Protein AF-A0A1B8ADY7-F1 (afdb_monomer_lite)

Secondary structure (DSSP, 8-state):
-----PPP--------EEEEEEEEEEE--------SS-PPPSS-EEEEEEEEESS-HHHHHHHHH-GGGHHHHSTTEEEEEEEEEPPPPTTT----EEEEEEEEEETTEEEEEEEEEEEETTTEEEEEEETTSTT-SSTTS-SSEEEEEEEEEEEPPPPGGG-

InterPro domains:
  IPR005031 Coenzyme Q-binding protein COQ10, START domain [PF03364] (53-124)
  IPR023393 START-like domain superfamily [G3DSA:3.30.530.20] (45-157)
  IPR044996 Coenzyme Q-binding protein COQ10-like [PTHR12901] (26-156)
  IPR044996 Coenzyme Q-binding protein COQ10-like [cd07813] (47-155)

Organism: Fusarium poae (NCBI:txid36050)

Foldseek 3Di:
DDDDDDDPPDPDPQAKKKKKKKKKFAWDPDPPVDDDDDQDDRDIDIDMDMDMDSDHLQVVLVVVQPQQCCCVPPPQFVGKFQPDWDQQDPPPRDITGQWMWTFGDDDHDTAIWIWGWDDDHSFKIKTKTAPVDVVNPDPRHTNTTNIMIMMMTMDRPDPPVPD

Radius of gyration: 21.0 Å; chains: 1; bounding box: 74×41×49 Å

pLDDT: mean 82.55, std 17.23, range [40.62, 98.25]

Structure (mmCIF, N/CA/C/O backbone):
data_AF-A0A1B8ADY7-F1
#
_entry.id   AF-A0A1B8ADY7-F1
#
loop_
_atom_site.group_PDB
_atom_site.id
_atom_site.type_symbol
_atom_site.label_atom_id
_atom_site.label_alt_id
_atom_site.label_comp_id
_atom_site.label_asym_id
_atom_site.label_entity_id
_atom_site.label_seq_id
_atom_site.pdbx_PDB_ins_code
_atom_site.Cartn_x
_atom_site.Cartn_y
_atom_site.Cartn_z
_atom_site.occupancy
_atom_site.B_iso_or_equiv
_atom_site.auth_seq_id
_atom_site.auth_comp_id
_atom_site.auth_asym_id
_atom_site.auth_atom_id
_atom_site.pdbx_PDB_model_num
ATOM 1 N N . MET A 1 1 ? -52.294 25.483 23.173 1.00 40.62 1 MET A N 1
ATOM 2 C CA . MET A 1 1 ? -51.015 25.849 22.526 1.00 40.62 1 MET A CA 1
ATOM 3 C C . MET A 1 1 ? -49.980 24.808 22.922 1.00 40.62 1 MET A C 1
ATOM 5 O O . MET A 1 1 ? -49.648 24.742 24.096 1.00 40.62 1 MET A O 1
ATOM 9 N N . ALA A 1 2 ? -49.546 23.948 21.999 1.00 42.53 2 ALA A N 1
ATOM 10 C CA . ALA A 1 2 ? -48.517 22.939 22.254 1.00 42.53 2 ALA A CA 1
ATOM 11 C C . ALA A 1 2 ? -47.228 23.369 21.540 1.00 42.53 2 ALA A C 1
ATOM 13 O O . ALA A 1 2 ? -47.204 23.441 20.313 1.00 42.53 2 ALA A O 1
ATOM 14 N N . LEU A 1 3 ? -46.185 23.706 22.304 1.00 45.19 3 LEU A N 1
ATOM 15 C CA . LEU A 1 3 ? -44.846 23.927 21.760 1.00 45.19 3 LEU A CA 1
ATOM 16 C C . LEU A 1 3 ? -44.253 22.568 21.369 1.00 45.19 3 LEU A C 1
ATOM 18 O O . LEU A 1 3 ? -43.907 21.764 22.232 1.00 45.19 3 LEU A O 1
ATOM 22 N N . GLY A 1 4 ? -44.139 22.316 20.065 1.00 50.12 4 GLY A N 1
ATOM 23 C CA . GLY A 1 4 ? -43.388 21.184 19.534 1.00 50.12 4 GLY A CA 1
ATOM 24 C C . GLY A 1 4 ? -41.892 21.390 19.765 1.00 50.12 4 GLY A C 1
ATOM 25 O O . GLY A 1 4 ? -41.290 22.301 19.199 1.00 50.12 4 GLY A O 1
ATOM 26 N N . LEU A 1 5 ? -41.292 20.549 20.605 1.00 53.81 5 LEU A N 1
ATOM 27 C CA . LEU A 1 5 ? -39.844 20.461 20.763 1.00 53.81 5 LEU A CA 1
ATOM 28 C C . LEU A 1 5 ? -39.251 19.875 19.476 1.00 53.81 5 LEU A C 1
ATOM 30 O O . LEU A 1 5 ? -39.427 18.694 19.182 1.00 53.81 5 LEU A O 1
ATOM 34 N N . LEU A 1 6 ? -38.559 20.706 18.698 1.00 55.72 6 LEU A N 1
ATOM 35 C CA . LEU A 1 6 ? -37.765 20.240 17.564 1.00 55.72 6 LEU A CA 1
ATOM 36 C C . LEU A 1 6 ? -36.630 19.333 18.077 1.00 55.72 6 LEU A C 1
ATOM 38 O O . LEU A 1 6 ? -35.969 19.690 19.060 1.00 55.72 6 LEU A O 1
ATOM 42 N N . PRO A 1 7 ? -36.359 18.187 17.429 1.00 50.97 7 PRO A N 1
ATOM 43 C CA . PRO A 1 7 ? -35.259 17.322 17.823 1.00 50.97 7 PRO A CA 1
ATOM 44 C C . PRO A 1 7 ? -33.940 18.079 17.652 1.00 50.97 7 PRO A C 1
ATOM 46 O O . PRO A 1 7 ? -33.622 18.590 16.574 1.00 50.97 7 PRO A O 1
ATOM 49 N N . ARG A 1 8 ? -33.167 18.171 18.739 1.00 56.88 8 ARG A N 1
ATOM 50 C CA . ARG A 1 8 ? -31.807 18.713 18.712 1.00 56.88 8 ARG A CA 1
ATOM 51 C C . ARG A 1 8 ? -30.998 17.914 17.693 1.00 56.88 8 ARG A C 1
ATOM 53 O O . ARG A 1 8 ? -30.789 16.720 17.876 1.00 56.88 8 ARG A O 1
ATOM 60 N N . ARG A 1 9 ? -30.532 18.584 16.635 1.00 52.31 9 ARG A N 1
ATOM 61 C CA . ARG A 1 9 ? -29.508 18.052 15.729 1.00 52.31 9 ARG A CA 1
ATOM 62 C C . ARG A 1 9 ? -28.304 17.636 16.572 1.00 52.31 9 ARG A C 1
ATOM 64 O O . ARG A 1 9 ? -27.604 18.489 17.112 1.00 52.31 9 ARG A O 1
ATOM 71 N N . THR A 1 10 ? -28.079 16.337 16.704 1.00 52.69 10 THR A N 1
ATOM 72 C CA . THR A 1 10 ? -26.832 15.791 17.229 1.00 52.69 10 THR A CA 1
ATOM 73 C C . THR A 1 10 ? -25.719 16.165 16.256 1.00 52.69 10 THR A C 1
ATOM 75 O O . THR A 1 10 ? -25.705 15.741 15.102 1.00 52.69 10 THR A O 1
ATOM 78 N N . ILE A 1 11 ? -24.801 17.022 16.700 1.00 56.38 11 ILE A N 1
ATOM 79 C CA . ILE A 1 11 ? -23.552 17.280 15.986 1.00 56.38 11 ILE A CA 1
ATOM 80 C C . ILE A 1 11 ? -22.719 16.011 16.158 1.00 56.38 11 ILE A C 1
ATOM 82 O O . ILE A 1 11 ? -22.157 15.782 17.225 1.00 56.38 11 ILE A O 1
ATOM 86 N N . VAL A 1 12 ? -22.689 15.152 15.138 1.00 58.66 12 VAL A N 1
ATOM 87 C CA . VAL A 1 12 ? -21.731 14.042 15.099 1.00 58.66 12 VAL A CA 1
ATOM 88 C C . VAL A 1 12 ? -20.342 14.682 15.013 1.00 58.66 12 VAL A C 1
ATOM 90 O O . VAL A 1 12 ? -20.115 15.471 14.088 1.00 58.66 12 VAL A O 1
ATOM 93 N N . PRO A 1 13 ? -19.424 14.426 15.962 1.00 60.09 13 PRO A N 1
ATOM 94 C CA . PRO A 1 13 ? -18.072 14.951 15.863 1.00 60.09 13 PRO A CA 1
ATOM 95 C C . PRO A 1 13 ? -17.463 14.435 14.558 1.00 60.09 13 PRO A C 1
ATOM 97 O O . PRO A 1 13 ? -17.411 13.230 14.316 1.00 60.09 13 PRO A O 1
ATOM 100 N N . ARG A 1 14 ? -17.060 15.356 13.675 1.00 66.50 14 ARG A N 1
ATOM 101 C CA . ARG A 1 14 ? -16.356 14.999 12.441 1.00 66.50 14 ARG A CA 1
ATOM 102 C C . ARG A 1 14 ? -15.048 14.337 12.852 1.00 66.50 14 ARG A C 1
ATOM 104 O O . ARG A 1 14 ? -14.186 15.005 13.416 1.00 66.50 14 ARG A O 1
ATOM 111 N N . SER A 1 15 ? -14.924 13.037 12.604 1.00 82.44 15 SER A N 1
ATOM 112 C CA . SER A 1 15 ? -13.651 12.353 12.788 1.00 82.44 15 SER A CA 1
ATOM 113 C C . SER A 1 15 ? -12.659 12.935 11.786 1.00 82.44 15 SER A C 1
ATOM 115 O O . SER A 1 15 ? -12.961 13.033 10.596 1.00 82.44 15 SER A O 1
ATOM 117 N N . LEU A 1 16 ? -11.529 13.415 12.288 1.00 89.81 16 LEU A N 1
ATOM 118 C CA . LEU A 1 16 ? -10.475 14.026 11.495 1.00 89.81 16 LEU A CA 1
ATOM 119 C C . LEU A 1 16 ? -9.204 13.217 11.704 1.00 89.81 16 LEU A C 1
ATOM 121 O O . LEU A 1 16 ? -8.894 12.828 12.830 1.00 89.81 16 LEU A O 1
ATOM 125 N N . ALA A 1 17 ? -8.449 13.030 10.632 1.00 91.44 17 ALA A N 1
ATOM 126 C CA . ALA A 1 17 ? -7.148 12.384 10.661 1.00 91.44 17 ALA A CA 1
ATOM 127 C C . ALA A 1 17 ? -6.136 13.211 9.870 1.00 91.44 17 ALA A C 1
ATOM 129 O O . ALA A 1 17 ? -6.453 13.817 8.846 1.00 91.44 17 ALA A O 1
ATOM 130 N N . SER A 1 18 ? -4.905 13.230 10.359 1.00 93.56 18 SER A N 1
ATOM 131 C CA . SER A 1 18 ? -3.745 13.784 9.679 1.00 93.56 18 SER A CA 1
ATOM 132 C C . SER A 1 18 ? -3.026 12.652 8.951 1.00 93.56 18 SER A C 1
ATOM 134 O O . SER A 1 18 ? -2.637 11.669 9.578 1.00 93.56 18 SER A O 1
ATOM 136 N N . VAL A 1 19 ? -2.833 12.797 7.643 1.00 95.31 19 VAL A N 1
ATOM 137 C CA . VAL A 1 19 ? -2.086 11.857 6.803 1.00 95.31 19 VAL A CA 1
ATOM 138 C C . VAL A 1 19 ? -0.857 12.562 6.250 1.00 95.31 19 VAL A C 1
ATOM 140 O O . VAL A 1 19 ? -0.958 13.660 5.698 1.00 95.31 19 VAL A O 1
ATOM 143 N N . SER A 1 20 ? 0.307 11.934 6.367 1.00 95.31 20 SER A N 1
ATOM 144 C CA . SER A 1 20 ? 1.538 12.389 5.726 1.00 95.31 20 SER A CA 1
ATOM 145 C C . SER A 1 20 ? 2.186 11.288 4.897 1.00 95.31 20 SER A C 1
ATOM 147 O O . SER A 1 20 ? 2.041 10.098 5.171 1.00 95.31 20 SER A O 1
ATOM 149 N N . ASN A 1 21 ? 2.906 11.710 3.864 1.00 94.81 21 ASN A N 1
ATOM 150 C CA . ASN A 1 21 ? 3.729 10.874 3.010 1.00 94.81 21 ASN A CA 1
ATOM 151 C C . ASN A 1 21 ? 5.132 11.478 2.938 1.00 94.81 21 ASN A C 1
ATOM 153 O O . ASN A 1 21 ? 5.283 12.684 2.726 1.00 94.81 21 ASN A O 1
ATOM 157 N N . ILE A 1 22 ? 6.152 10.644 3.113 1.00 94.81 22 ILE A N 1
ATOM 158 C CA . ILE A 1 22 ? 7.552 11.005 2.896 1.00 94.81 22 ILE A CA 1
ATOM 159 C C . ILE A 1 22 ? 8.145 9.983 1.936 1.00 94.81 22 ILE A C 1
ATOM 161 O O . ILE A 1 22 ? 8.164 8.794 2.245 1.00 94.81 22 ILE A O 1
ATOM 165 N N . THR A 1 23 ? 8.667 10.455 0.811 1.00 93.19 23 THR A N 1
ATOM 166 C CA . THR A 1 23 ? 9.298 9.623 -0.212 1.00 93.19 23 THR A CA 1
ATOM 167 C C . THR A 1 23 ? 10.756 10.034 -0.373 1.00 93.19 23 THR A C 1
ATOM 169 O O . THR A 1 23 ? 11.037 11.181 -0.710 1.00 93.19 23 THR A O 1
ATOM 172 N N . ASN A 1 24 ? 11.689 9.118 -0.122 1.00 91.94 24 ASN A N 1
ATOM 173 C CA . ASN A 1 24 ? 13.102 9.285 -0.449 1.00 91.94 24 ASN A CA 1
ATOM 174 C C . ASN A 1 24 ? 13.407 8.459 -1.695 1.00 91.94 24 ASN A C 1
ATOM 176 O O . ASN A 1 24 ? 13.113 7.264 -1.720 1.00 91.94 24 ASN A O 1
ATOM 180 N N . LEU A 1 25 ? 13.995 9.081 -2.708 1.00 90.12 25 LEU A N 1
ATOM 181 C CA . LEU A 1 25 ? 14.318 8.423 -3.966 1.00 90.12 25 LEU A CA 1
ATOM 182 C C . LEU A 1 25 ? 15.743 8.737 -4.408 1.00 90.12 25 LEU A C 1
ATOM 184 O O . LEU A 1 25 ? 16.290 9.804 -4.133 1.00 90.12 25 LEU A O 1
ATOM 188 N N . THR A 1 26 ? 16.340 7.799 -5.123 1.00 86.44 26 THR A N 1
ATOM 189 C CA . THR A 1 26 ? 17.614 7.988 -5.811 1.00 86.44 26 THR A CA 1
ATOM 190 C C . THR A 1 26 ? 17.445 7.455 -7.218 1.00 86.44 26 THR A C 1
ATOM 192 O O . THR A 1 26 ? 17.149 6.272 -7.400 1.00 86.44 26 THR A O 1
ATOM 195 N N . CYS A 1 27 ? 17.596 8.324 -8.215 1.00 81.19 27 CYS A N 1
ATOM 196 C CA . CYS A 1 27 ? 17.444 7.920 -9.606 1.00 81.19 27 CYS A CA 1
ATOM 197 C C . CYS A 1 27 ? 18.621 7.039 -10.036 1.00 81.19 27 CYS A C 1
ATOM 199 O O . CYS A 1 27 ? 19.773 7.256 -9.643 1.00 81.19 27 CYS A O 1
ATOM 201 N N . ALA A 1 28 ? 18.335 6.040 -10.864 1.00 73.00 28 ALA A N 1
ATOM 202 C CA . ALA A 1 28 ? 19.377 5.356 -11.600 1.00 73.00 28 ALA A CA 1
ATOM 203 C C . ALA A 1 28 ? 19.978 6.340 -12.604 1.00 73.00 28 ALA A C 1
ATOM 205 O O . ALA A 1 28 ? 19.266 6.994 -13.362 1.00 73.00 28 ALA A O 1
ATOM 206 N N . SER A 1 29 ? 21.307 6.467 -12.596 1.00 62.44 29 SER A N 1
ATOM 207 C CA . SER A 1 29 ? 22.024 7.190 -13.645 1.00 62.44 29 SER A CA 1
ATOM 208 C C . SER A 1 29 ? 21.938 6.356 -14.920 1.00 62.44 29 SER A C 1
ATOM 210 O O . SER A 1 29 ? 22.829 5.571 -15.237 1.00 62.44 29 SER A O 1
ATOM 212 N N . THR A 1 30 ? 20.812 6.446 -15.619 1.00 54.62 30 THR A N 1
ATOM 213 C CA . THR A 1 30 ? 20.702 5.879 -16.951 1.00 54.62 30 THR A CA 1
ATOM 214 C C . THR A 1 30 ? 21.319 6.883 -17.908 1.00 54.62 30 THR A C 1
ATOM 216 O O . THR A 1 30 ? 20.853 8.008 -18.078 1.00 54.62 30 THR A O 1
ATOM 219 N N . HIS A 1 31 ? 22.415 6.482 -18.547 1.00 48.97 31 HIS A N 1
ATOM 220 C CA . HIS A 1 31 ? 22.939 7.151 -19.732 1.00 48.97 31 HIS A CA 1
ATOM 221 C C . HIS A 1 31 ? 21.940 6.955 -20.890 1.00 48.97 31 HIS A C 1
ATOM 223 O O . HIS A 1 31 ? 22.213 6.261 -21.868 1.00 48.97 31 HIS A O 1
ATOM 229 N N . LEU A 1 32 ? 20.746 7.544 -20.799 1.00 49.06 32 LEU A N 1
ATOM 230 C CA . LEU A 1 32 ? 19.829 7.603 -21.927 1.00 49.06 32 LEU A CA 1
ATOM 231 C C . LEU A 1 32 ? 20.374 8.640 -22.911 1.00 49.06 32 LEU A C 1
ATOM 233 O O . LEU A 1 32 ? 20.239 9.848 -22.747 1.00 49.06 32 LEU A O 1
ATOM 237 N N . ARG A 1 33 ? 21.031 8.131 -23.957 1.00 52.31 33 ARG A N 1
ATOM 238 C CA . ARG A 1 33 ? 21.630 8.871 -25.081 1.00 52.31 33 ARG A CA 1
ATOM 239 C C . ARG A 1 33 ? 20.616 9.605 -25.981 1.00 52.31 33 ARG A C 1
ATOM 241 O O . ARG A 1 33 ? 20.903 9.820 -27.156 1.00 52.31 33 ARG A O 1
ATOM 248 N N . ARG A 1 34 ? 19.442 10.013 -25.484 1.00 51.91 34 ARG A N 1
ATOM 249 C CA . ARG A 1 34 ? 18.533 10.910 -26.220 1.00 51.91 34 ARG A CA 1
ATOM 250 C C . ARG A 1 34 ? 17.959 11.985 -25.300 1.00 51.91 34 ARG A C 1
ATOM 252 O O . ARG A 1 34 ? 17.215 11.726 -24.365 1.00 51.91 34 ARG A O 1
ATOM 259 N N . SER A 1 35 ? 18.372 13.201 -25.611 1.00 56.38 35 SER A N 1
ATOM 260 C CA . SER A 1 35 ? 18.226 14.451 -24.884 1.00 56.38 35 SER A CA 1
ATOM 261 C C . SER A 1 35 ? 16.906 15.153 -25.199 1.00 56.38 35 SER A C 1
ATOM 263 O O . SER A 1 35 ? 16.884 15.875 -26.181 1.00 56.38 35 SER A O 1
ATOM 265 N N . PHE A 1 36 ? 15.857 14.975 -24.385 1.00 55.78 36 PHE A N 1
ATOM 266 C CA . PHE A 1 36 ? 14.735 15.938 -24.244 1.00 55.78 36 PHE A CA 1
ATOM 267 C C . PHE A 1 36 ? 13.975 15.831 -22.900 1.00 55.78 36 PHE A C 1
ATOM 269 O O . PHE A 1 36 ? 13.112 16.662 -22.634 1.00 55.78 36 PHE A O 1
ATOM 276 N N . ILE A 1 37 ? 14.297 14.863 -22.027 1.00 51.03 37 ILE A N 1
ATOM 277 C CA . ILE A 1 37 ? 13.724 14.754 -20.674 1.00 51.03 37 ILE A CA 1
ATOM 278 C C . ILE A 1 37 ? 14.846 14.963 -19.653 1.00 51.03 37 ILE A C 1
ATOM 280 O O . ILE A 1 37 ? 15.818 14.208 -19.627 1.00 51.03 37 ILE A O 1
ATOM 284 N N . SER A 1 38 ? 14.715 15.993 -18.817 1.00 51.44 38 SER A N 1
ATOM 285 C CA . SER A 1 38 ? 15.597 16.244 -17.675 1.00 51.44 38 SER A CA 1
ATOM 286 C C . SER A 1 38 ? 15.293 15.223 -16.576 1.00 51.44 38 SER A C 1
ATOM 288 O O . SER A 1 38 ? 14.442 15.468 -15.721 1.00 51.44 38 SER A O 1
ATOM 290 N N . LEU A 1 39 ? 15.934 14.054 -16.616 1.00 56.09 39 LEU A N 1
ATOM 291 C CA . LEU A 1 39 ? 15.861 13.106 -15.502 1.00 56.09 39 LEU A CA 1
ATOM 292 C C . LEU A 1 39 ? 16.486 13.750 -14.248 1.00 56.09 39 LEU A C 1
ATOM 294 O O . LEU A 1 39 ? 17.487 14.46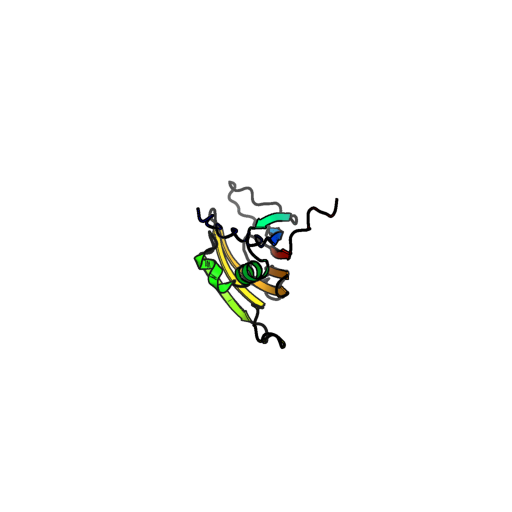5 -14.377 1.00 56.09 39 LEU A O 1
ATOM 298 N N . PRO A 1 40 ? 15.910 13.549 -13.046 1.00 55.03 40 PRO A N 1
ATOM 299 C CA . PRO A 1 40 ? 16.467 14.105 -11.821 1.00 55.03 40 PRO A CA 1
ATOM 300 C C . PRO A 1 40 ? 17.905 13.617 -11.619 1.00 55.03 40 PRO A C 1
ATOM 302 O O . PRO A 1 40 ? 18.251 12.497 -11.994 1.00 55.03 40 PRO A O 1
ATOM 305 N N . SER A 1 41 ? 18.736 14.474 -11.024 1.00 60.19 41 SER A N 1
ATOM 306 C CA . SER A 1 41 ? 20.111 14.151 -10.632 1.00 60.19 41 SER A CA 1
ATOM 307 C C . SER A 1 41 ? 20.195 12.793 -9.913 1.00 60.19 41 SER A C 1
ATOM 309 O O . SER A 1 41 ? 19.268 12.403 -9.204 1.00 60.19 41 SER A O 1
ATOM 311 N N . SER A 1 42 ? 21.328 12.095 -10.037 1.00 68.38 42 SER A N 1
ATOM 312 C CA . SER A 1 42 ? 21.621 10.879 -9.261 1.00 68.38 42 SER A CA 1
ATOM 313 C C . SER A 1 42 ? 21.709 11.119 -7.748 1.00 68.38 42 SER A C 1
ATOM 315 O O . SER A 1 42 ? 21.885 10.167 -6.991 1.00 68.38 42 SER A O 1
ATOM 317 N N . GLU A 1 43 ? 21.628 12.374 -7.309 1.00 83.19 43 GLU A N 1
ATOM 318 C CA . GLU A 1 43 ? 21.571 12.749 -5.901 1.00 83.19 43 GLU A CA 1
ATOM 319 C C . GLU A 1 43 ? 20.279 12.256 -5.224 1.00 83.19 43 GLU A C 1
ATOM 321 O O . GLU A 1 43 ? 19.202 12.295 -5.830 1.00 83.19 43 GLU A O 1
ATOM 326 N N . PRO A 1 44 ? 20.344 11.832 -3.951 1.00 87.38 44 PRO A N 1
ATOM 327 C CA . PRO A 1 44 ? 19.156 11.508 -3.175 1.00 87.38 44 PRO A CA 1
ATOM 328 C C . PRO A 1 44 ? 18.191 12.698 -3.082 1.00 87.38 44 PRO A C 1
ATOM 330 O O . PRO A 1 44 ? 18.575 13.806 -2.708 1.00 87.38 44 PRO A O 1
ATOM 333 N N . GLN A 1 45 ? 16.912 12.460 -3.366 1.00 90.25 45 GLN A N 1
ATOM 334 C CA . GLN A 1 45 ? 15.844 13.449 -3.235 1.00 90.25 45 GLN A CA 1
ATOM 335 C C . GLN A 1 45 ? 14.829 13.010 -2.184 1.00 90.25 45 GLN A C 1
ATOM 337 O O . GLN A 1 45 ? 14.533 11.823 -2.042 1.00 90.25 45 GLN A O 1
ATOM 342 N N . ARG A 1 46 ? 14.262 13.984 -1.464 1.00 93.31 46 ARG A N 1
ATOM 343 C CA . ARG A 1 46 ? 13.213 13.770 -0.464 1.00 93.31 46 ARG A CA 1
ATOM 344 C C . ARG A 1 46 ? 11.992 14.620 -0.788 1.00 93.31 46 ARG A C 1
ATOM 346 O O . ARG A 1 46 ? 12.079 15.843 -0.823 1.00 93.31 46 ARG A O 1
ATOM 353 N N . LEU A 1 47 ? 10.856 13.961 -0.970 1.00 94.06 47 LEU A N 1
ATOM 354 C CA . LEU A 1 47 ?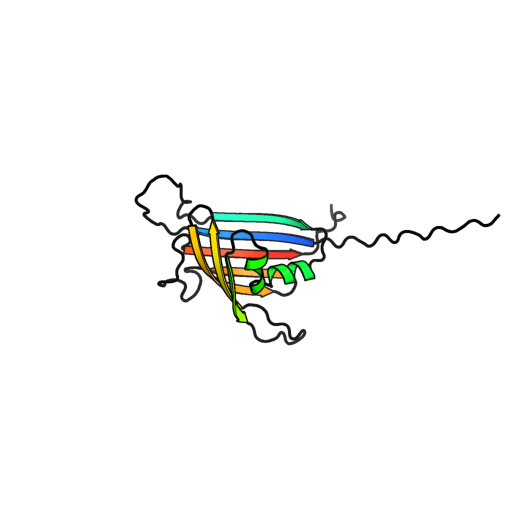 9.554 14.566 -1.229 1.00 94.06 47 LEU A CA 1
ATOM 355 C C . LEU A 1 47 ? 8.638 14.343 -0.028 1.00 94.06 47 LEU A C 1
ATOM 357 O O . LEU A 1 47 ? 8.675 13.283 0.599 1.00 94.06 47 LEU A O 1
ATOM 361 N N . THR A 1 48 ? 7.818 15.337 0.304 1.00 94.94 48 THR A N 1
ATOM 362 C CA . THR A 1 48 ? 6.871 15.254 1.418 1.00 94.94 48 THR A CA 1
ATOM 363 C C . THR A 1 48 ? 5.502 15.796 1.025 1.00 94.94 48 THR A C 1
ATOM 365 O O . THR A 1 48 ? 5.385 16.769 0.281 1.00 94.94 48 THR A O 1
ATOM 368 N N . ALA A 1 49 ? 4.449 15.170 1.543 1.00 94.94 49 ALA A N 1
ATOM 369 C CA . ALA A 1 49 ? 3.075 15.639 1.429 1.00 94.94 49 ALA A CA 1
ATOM 370 C C . ALA A 1 49 ? 2.344 15.435 2.759 1.00 94.94 49 ALA A C 1
ATOM 372 O O . ALA A 1 49 ? 2.611 14.484 3.489 1.00 94.94 49 ALA A O 1
ATOM 373 N N . HIS A 1 50 ? 1.416 16.331 3.083 1.00 95.25 50 HIS A N 1
ATOM 374 C CA . HIS A 1 50 ? 0.615 16.268 4.308 1.00 95.25 50 HIS A CA 1
ATOM 375 C C . HIS A 1 50 ? -0.787 16.807 4.055 1.00 95.25 50 HIS A C 1
ATOM 377 O O . HIS A 1 50 ? -0.935 17.816 3.362 1.00 95.25 50 HIS A O 1
ATOM 383 N N . ARG A 1 51 ? -1.812 16.141 4.588 1.00 94.12 51 ARG A N 1
ATOM 384 C CA . ARG A 1 51 ? -3.216 16.557 4.493 1.00 94.12 51 ARG A CA 1
ATOM 385 C C . ARG A 1 51 ? -3.980 16.189 5.761 1.00 94.12 51 ARG A C 1
ATOM 387 O O . ARG A 1 51 ? -3.698 15.179 6.395 1.00 94.12 51 ARG A O 1
ATOM 394 N N . ILE A 1 52 ? -4.989 16.992 6.089 1.00 93.38 52 ILE A N 1
ATOM 395 C CA . ILE A 1 52 ? -5.998 16.667 7.104 1.00 93.38 52 ILE A CA 1
ATOM 396 C C . ILE A 1 52 ? -7.270 16.260 6.365 1.00 93.38 52 ILE A C 1
ATOM 398 O O . ILE A 1 52 ? -7.740 17.000 5.501 1.00 93.38 52 ILE A O 1
ATOM 402 N N . LEU A 1 53 ? -7.808 15.087 6.686 1.00 93.06 53 LEU A N 1
ATOM 403 C CA . LEU A 1 53 ? -8.958 14.496 6.009 1.00 93.06 53 LEU A CA 1
ATOM 404 C C . LEU A 1 53 ? -10.142 14.330 6.977 1.00 93.06 53 LEU A C 1
ATOM 406 O O . LEU A 1 53 ? -9.921 14.014 8.147 1.00 93.06 53 LEU A O 1
ATOM 410 N N . PRO A 1 54 ? -11.395 14.503 6.510 1.00 93.50 54 PRO A N 1
ATOM 411 C CA . PRO A 1 54 ? -12.613 14.341 7.308 1.00 93.50 54 PRO A CA 1
ATOM 412 C C . PRO A 1 54 ? -13.021 12.867 7.471 1.00 93.50 54 PRO A C 1
ATOM 414 O O . PRO A 1 54 ? -14.195 12.527 7.325 1.00 93.50 54 PRO A O 1
ATOM 417 N N . TYR A 1 55 ? -12.048 11.998 7.743 1.00 91.94 55 TYR A N 1
AT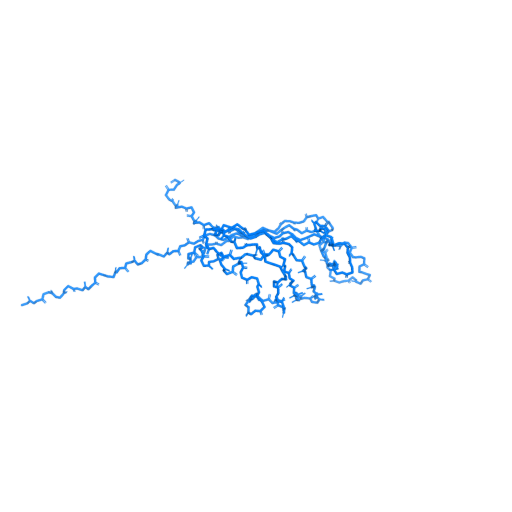OM 418 C CA . TYR A 1 55 ? -12.246 10.566 7.9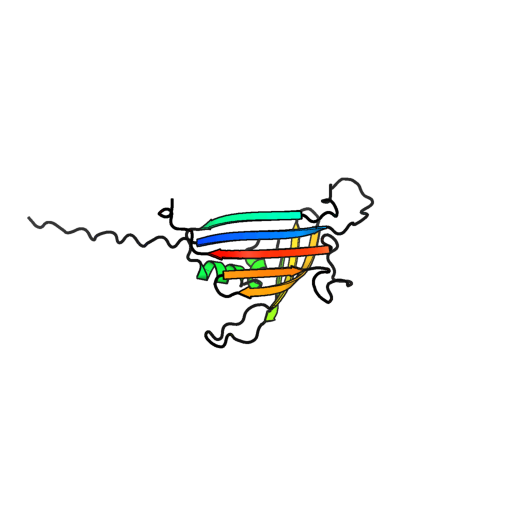49 1.00 91.94 55 TYR A CA 1
ATOM 419 C C . TYR A 1 55 ? -11.489 10.101 9.201 1.00 91.94 55 TYR A C 1
ATOM 421 O O . TYR A 1 55 ? -10.480 10.717 9.558 1.00 91.94 55 TYR A O 1
ATOM 429 N N . PRO A 1 56 ? -11.940 9.022 9.867 1.00 91.62 56 PRO A N 1
ATOM 430 C CA . PRO A 1 56 ? -11.197 8.431 10.974 1.00 91.62 56 PRO A CA 1
ATOM 431 C C . PRO A 1 56 ? -9.848 7.861 10.517 1.00 91.62 56 PRO A C 1
ATOM 433 O O . PRO A 1 56 ? -9.687 7.459 9.365 1.00 91.62 56 PRO A O 1
ATOM 436 N N . SER A 1 57 ? -8.878 7.807 11.431 1.00 93.00 57 SER A N 1
ATOM 437 C CA . SER A 1 57 ? -7.515 7.347 11.135 1.00 93.00 57 SER A CA 1
ATOM 438 C C . SER A 1 57 ? -7.440 5.869 10.753 1.00 93.00 57 SER A C 1
ATOM 440 O O . SER A 1 57 ? -6.651 5.508 9.889 1.00 93.00 57 SER A O 1
ATOM 442 N N . GLU A 1 58 ? -8.256 5.023 11.375 1.00 93.19 58 GLU A N 1
ATOM 443 C CA . GLU A 1 58 ? -8.222 3.570 11.177 1.00 93.19 58 GLU A CA 1
ATOM 444 C C . GLU A 1 58 ? -8.647 3.157 9.750 1.00 93.19 58 GLU A C 1
ATOM 446 O O . GLU A 1 58 ? -7.810 2.591 9.054 1.00 93.19 58 GLU A O 1
ATOM 451 N N . PRO A 1 59 ? -9.809 3.574 9.204 1.00 94.06 59 PRO A N 1
ATOM 452 C CA . PRO A 1 59 ? -10.154 3.291 7.808 1.00 94.06 59 PRO A CA 1
ATOM 453 C C . PRO A 1 59 ? -9.174 3.883 6.786 1.00 94.06 59 PRO A C 1
ATOM 455 O O . PRO A 1 59 ? -9.006 3.342 5.697 1.00 94.06 59 PRO A O 1
ATOM 458 N N . LEU A 1 60 ? -8.531 5.014 7.103 1.00 95.69 60 LEU A N 1
ATOM 459 C CA . LEU A 1 60 ? -7.493 5.584 6.239 1.00 95.69 60 LEU A CA 1
ATOM 460 C C . LEU A 1 60 ? -6.227 4.733 6.246 1.00 95.69 60 LEU A C 1
ATOM 462 O O . LEU A 1 60 ? -5.607 4.562 5.200 1.00 95.69 60 LEU A O 1
ATOM 466 N N . TYR A 1 61 ? -5.841 4.217 7.411 1.00 96.69 61 TYR A N 1
ATOM 467 C CA . TYR A 1 61 ? -4.756 3.256 7.509 1.00 96.69 61 TYR A CA 1
ATOM 468 C C . TYR A 1 61 ? -5.081 1.994 6.708 1.00 96.69 61 TYR A C 1
ATOM 470 O O . TYR A 1 61 ? -4.251 1.582 5.903 1.00 96.69 61 TYR A O 1
ATOM 478 N N . ASP A 1 62 ? -6.284 1.440 6.868 1.00 96.25 62 ASP A N 1
ATOM 479 C CA . ASP A 1 62 ? -6.716 0.242 6.145 1.00 96.25 62 ASP A CA 1
ATOM 480 C C . ASP A 1 62 ? -6.667 0.457 4.629 1.00 96.25 62 ASP A C 1
ATOM 482 O O . ASP A 1 62 ? -6.127 -0.378 3.911 1.00 96.25 62 ASP A O 1
ATOM 486 N N . LEU A 1 63 ? -7.121 1.619 4.143 1.00 96.81 63 LEU A N 1
ATOM 487 C CA . LEU A 1 63 ? -7.035 1.986 2.727 1.00 96.81 63 LEU A CA 1
ATOM 488 C C . LEU A 1 63 ? -5.586 2.053 2.216 1.00 96.81 63 LEU A C 1
ATOM 490 O O . LEU A 1 63 ? -5.313 1.649 1.090 1.00 96.81 63 LEU A O 1
ATOM 494 N N . ILE A 1 64 ? -4.654 2.577 3.020 1.00 97.06 64 ILE A N 1
ATOM 495 C CA . ILE A 1 64 ? -3.225 2.652 2.668 1.00 97.06 64 ILE A CA 1
ATOM 496 C C . ILE A 1 64 ? -2.559 1.265 2.757 1.00 97.06 64 ILE A C 1
ATOM 498 O O . ILE A 1 64 ? -1.613 0.967 2.029 1.00 97.06 64 ILE A O 1
ATOM 502 N N . ALA A 1 65 ? -3.007 0.412 3.676 1.00 97.69 65 ALA A N 1
ATOM 503 C CA . ALA A 1 65 ? -2.495 -0.943 3.833 1.00 97.69 65 ALA A CA 1
ATOM 504 C C . ALA A 1 65 ? -3.058 -1.909 2.775 1.00 97.69 65 ALA A C 1
ATOM 506 O O . ALA A 1 65 ? -2.420 -2.923 2.489 1.00 97.69 65 ALA A O 1
ATOM 507 N N . ASP A 1 66 ? -4.205 -1.594 2.167 1.00 97.44 66 ASP A N 1
ATOM 508 C CA . ASP A 1 66 ? -4.844 -2.384 1.113 1.00 97.44 66 ASP A CA 1
ATOM 509 C C . ASP A 1 66 ? -4.181 -2.183 -0.260 1.00 97.44 66 ASP A C 1
ATOM 511 O O . ASP A 1 66 ? -4.757 -1.673 -1.224 1.00 97.44 66 ASP A O 1
ATOM 515 N N . VAL A 1 67 ? -2.915 -2.594 -0.335 1.00 97.81 67 VAL A N 1
ATOM 516 C CA . VAL A 1 67 ? -2.085 -2.473 -1.537 1.00 97.81 67 VAL A CA 1
ATOM 517 C C . VAL A 1 67 ? -2.677 -3.257 -2.710 1.00 97.81 67 VAL A C 1
ATOM 519 O O . VAL A 1 67 ? -2.530 -2.827 -3.849 1.00 97.81 67 VAL A O 1
ATOM 522 N N . ASP A 1 68 ? -3.363 -4.378 -2.470 1.00 97.12 68 ASP A N 1
ATOM 523 C CA . ASP A 1 68 ? -3.917 -5.229 -3.535 1.00 97.12 68 ASP A CA 1
ATOM 524 C C . ASP A 1 68 ? -4.988 -4.490 -4.353 1.00 97.12 68 ASP A C 1
ATOM 526 O O . ASP A 1 68 ? -5.055 -4.641 -5.574 1.00 97.12 68 ASP A O 1
ATOM 530 N N . SER A 1 69 ? -5.739 -3.595 -3.708 1.00 97.69 69 SER A N 1
ATOM 531 C CA . SER A 1 69 ? -6.790 -2.792 -4.337 1.00 97.69 69 SER A CA 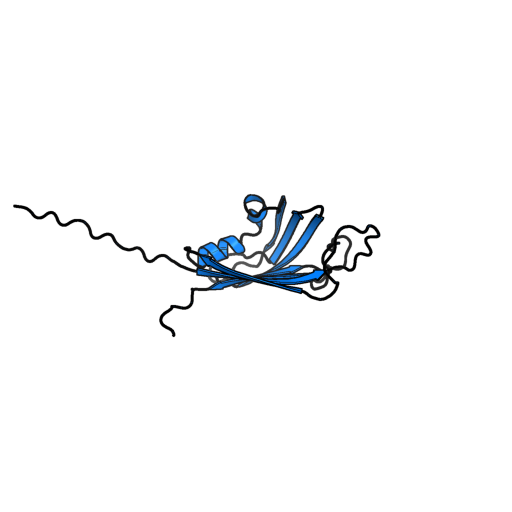1
ATOM 532 C C . SER A 1 69 ? -6.283 -1.558 -5.094 1.00 97.69 69 SER A C 1
ATOM 534 O O . SER A 1 69 ? -7.081 -0.909 -5.774 1.00 97.69 69 SER A O 1
ATOM 536 N N . TYR A 1 70 ? -4.991 -1.210 -5.027 1.00 97.69 70 TYR A N 1
ATOM 537 C CA . TYR A 1 70 ? -4.471 0.055 -5.575 1.00 97.69 70 TYR A CA 1
ATOM 538 C C . TYR A 1 70 ? -4.766 0.253 -7.065 1.00 97.69 70 TYR A C 1
ATOM 540 O O . TYR A 1 70 ? -5.119 1.358 -7.468 1.00 97.69 70 TYR A O 1
ATOM 548 N N . SER A 1 71 ? -4.710 -0.798 -7.880 1.00 97.00 71 SER A N 1
ATOM 549 C CA . SER A 1 71 ? -5.028 -0.733 -9.315 1.00 97.00 71 SER A CA 1
ATOM 550 C C . SER A 1 71 ? -6.464 -0.291 -9.624 1.00 97.00 71 SER A C 1
ATOM 552 O O . SER A 1 71 ? -6.746 0.152 -10.735 1.00 97.00 71 SER A O 1
ATOM 554 N N . SER A 1 72 ? -7.378 -0.367 -8.651 1.00 97.50 72 SER A N 1
ATOM 555 C CA . SER A 1 72 ? -8.762 0.085 -8.820 1.00 97.50 72 SER A CA 1
ATOM 556 C C . SER A 1 72 ? -8.957 1.588 -8.594 1.00 97.50 72 SER A C 1
ATOM 558 O O . SER A 1 72 ? -9.910 2.156 -9.129 1.00 97.50 72 SER A O 1
ATOM 560 N N . PHE A 1 73 ? -8.083 2.246 -7.819 1.00 95.94 73 PHE A N 1
ATOM 561 C CA . PHE A 1 73 ? -8.315 3.626 -7.368 1.00 95.94 73 PHE A CA 1
ATOM 562 C C . PHE A 1 73 ? -7.101 4.558 -7.429 1.00 95.94 73 PHE A C 1
ATOM 564 O O . PHE A 1 73 ? -7.282 5.776 -7.412 1.00 95.94 73 PHE A O 1
ATOM 571 N N . VAL A 1 74 ? -5.872 4.038 -7.488 1.00 94.69 74 VAL A N 1
ATOM 572 C CA . VAL A 1 74 ? -4.654 4.847 -7.597 1.00 94.69 74 VAL A CA 1
ATOM 573 C C . VAL A 1 74 ? -4.414 5.168 -9.072 1.00 94.69 74 VAL A C 1
ATOM 575 O O . VAL A 1 74 ? -4.160 4.256 -9.863 1.00 94.69 74 VAL A O 1
ATOM 578 N N . PRO A 1 75 ? -4.449 6.451 -9.474 1.00 93.25 75 PRO A N 1
ATOM 579 C CA . PRO A 1 75 ? -4.148 6.829 -10.847 1.00 93.25 75 PRO A CA 1
ATOM 580 C C . PRO A 1 75 ? -2.772 6.312 -11.268 1.00 93.25 75 PRO A C 1
ATOM 582 O O . PRO A 1 75 ? -1.829 6.350 -10.479 1.00 93.25 75 PRO A O 1
ATOM 585 N N . TYR A 1 76 ? -2.657 5.874 -12.523 1.00 93.12 76 TYR A N 1
ATOM 586 C CA . TYR A 1 76 ? -1.412 5.374 -13.123 1.00 93.12 76 TYR A CA 1
ATOM 587 C C . TYR A 1 76 ? -0.895 4.032 -12.574 1.00 93.12 76 TYR A C 1
ATOM 589 O O . TYR A 1 76 ? 0.103 3.530 -13.087 1.00 93.12 76 TYR A O 1
ATOM 597 N N . CYS A 1 77 ? -1.565 3.416 -11.593 1.00 94.88 77 CYS A N 1
ATOM 598 C CA . CYS A 1 77 ? -1.276 2.053 -11.150 1.00 94.88 77 CYS A CA 1
ATOM 599 C C . CYS A 1 77 ? -2.085 1.058 -11.992 1.00 94.88 77 CYS A C 1
ATOM 601 O O . CYS A 1 77 ? -3.280 0.879 -11.780 1.00 94.88 77 CYS A O 1
ATOM 603 N N . SER A 1 78 ? -1.449 0.423 -12.977 1.00 94.12 78 SER A N 1
ATOM 604 C CA . SER A 1 78 ? -2.118 -0.522 -13.883 1.00 94.12 78 SER A CA 1
ATOM 605 C C . SER A 1 78 ? -2.268 -1.919 -13.279 1.00 94.12 78 SER A C 1
ATOM 607 O O . SER A 1 78 ? -3.168 -2.668 -13.660 1.00 94.12 78 SER A O 1
ATOM 609 N N . ARG A 1 79 ? -1.402 -2.280 -12.325 1.00 96.00 79 ARG A N 1
ATOM 610 C CA . ARG A 1 79 ? -1.465 -3.540 -11.581 1.00 96.00 79 ARG A CA 1
ATOM 611 C C . ARG A 1 79 ? -0.952 -3.345 -10.164 1.00 96.00 79 ARG A C 1
ATOM 613 O O . ARG A 1 79 ? 0.078 -2.709 -9.957 1.00 96.00 79 ARG A O 1
ATOM 620 N N . SER A 1 80 ? -1.628 -3.976 -9.218 1.00 97.62 80 SER A N 1
ATOM 621 C CA . SER A 1 80 ? -1.221 -4.055 -7.823 1.00 97.62 80 SER A CA 1
ATOM 622 C C . SER A 1 80 ? -1.412 -5.475 -7.320 1.00 97.62 80 SER A C 1
ATOM 624 O O . SER A 1 80 ? -2.440 -6.088 -7.603 1.00 97.62 80 SER A O 1
ATOM 626 N N . ARG A 1 81 ? -0.404 -6.035 -6.647 1.00 97.50 81 ARG A N 1
ATOM 627 C CA . ARG A 1 81 ? -0.496 -7.397 -6.121 1.00 97.50 81 ARG A CA 1
ATOM 628 C C . ARG A 1 81 ? 0.334 -7.595 -4.867 1.00 97.50 81 ARG A C 1
ATOM 630 O O . ARG A 1 81 ? 1.554 -7.464 -4.915 1.00 97.50 81 ARG A O 1
ATOM 637 N N . VAL A 1 82 ? -0.286 -8.036 -3.779 1.00 97.94 82 VAL A N 1
ATOM 638 C CA . VAL A 1 82 ? 0.447 -8.520 -2.603 1.00 97.94 82 VAL A CA 1
ATOM 639 C C . VAL A 1 82 ? 0.931 -9.949 -2.853 1.00 97.94 82 VAL A C 1
ATOM 641 O O . VAL A 1 82 ? 0.151 -10.858 -3.138 1.00 97.94 82 VAL A O 1
ATOM 644 N N . THR A 1 83 ? 2.239 -10.170 -2.745 1.00 96.69 83 THR A N 1
ATOM 645 C CA . THR A 1 83 ? 2.876 -11.474 -2.991 1.00 96.69 83 THR A CA 1
ATOM 646 C C . THR A 1 83 ? 3.252 -12.203 -1.709 1.00 96.69 83 THR A C 1
ATOM 648 O O . THR A 1 83 ? 3.345 -13.431 -1.712 1.00 96.69 83 THR A O 1
ATOM 651 N N . ARG A 1 84 ? 3.440 -11.480 -0.598 1.00 97.44 84 ARG A N 1
ATOM 652 C CA . ARG A 1 84 ? 3.634 -12.066 0.734 1.00 97.44 84 ARG A CA 1
ATOM 653 C C . ARG A 1 84 ? 2.892 -11.280 1.801 1.00 97.44 84 ARG A C 1
ATOM 655 O O . ARG A 1 84 ? 2.831 -10.054 1.761 1.00 97.44 84 ARG A O 1
ATOM 662 N N . TRP A 1 85 ? 2.406 -12.014 2.792 1.00 97.81 85 TRP A N 1
ATOM 663 C CA . TRP A 1 85 ? 1.664 -11.516 3.945 1.00 97.81 85 TRP A CA 1
ATOM 664 C C . TRP A 1 85 ? 2.385 -11.918 5.230 1.00 97.81 85 TRP A C 1
ATOM 666 O O . TRP A 1 85 ? 3.073 -12.938 5.248 1.00 97.81 85 TRP A O 1
ATOM 676 N N . SER A 1 86 ? 2.231 -11.130 6.289 1.00 97.06 86 SER A N 1
ATOM 677 C CA . SER A 1 86 ? 2.725 -11.465 7.624 1.00 97.06 86 SER A CA 1
ATOM 678 C C . SER A 1 86 ? 2.027 -12.707 8.179 1.00 97.06 86 SER A C 1
ATOM 680 O O . SER A 1 86 ? 0.999 -13.162 7.653 1.00 97.06 86 SER A O 1
ATOM 682 N N . ASP A 1 87 ? 2.551 -13.224 9.285 1.00 96.75 87 ASP A N 1
ATOM 683 C CA . ASP A 1 87 ? 1.746 -14.057 10.170 1.00 96.75 87 ASP A CA 1
ATOM 684 C C . ASP A 1 87 ? 0.567 -13.236 10.727 1.00 96.75 87 ASP A C 1
ATOM 686 O O . ASP A 1 87 ? 0.639 -11.998 10.755 1.00 96.75 87 ASP A O 1
ATOM 690 N N . PRO A 1 88 ? -0.543 -13.889 11.109 1.00 95.56 88 PRO A N 1
ATOM 691 C CA . PRO A 1 88 ? -1.664 -13.213 11.748 1.00 95.56 88 PRO A CA 1
ATOM 692 C C . PRO A 1 88 ? -1.223 -12.498 13.026 1.00 95.56 88 PRO A C 1
ATOM 694 O O . PRO A 1 88 ? -0.484 -13.062 13.834 1.00 95.56 88 PRO A O 1
ATOM 697 N N . ASP A 1 89 ? -1.704 -11.274 13.220 1.00 91.88 89 ASP A N 1
ATOM 698 C CA . ASP A 1 89 ? -1.536 -10.558 14.478 1.00 91.88 89 ASP A CA 1
ATOM 699 C C . ASP A 1 89 ? -2.145 -11.384 15.629 1.00 91.88 89 ASP A C 1
ATOM 701 O O . ASP A 1 89 ? -3.276 -11.862 15.504 1.00 91.88 89 ASP A O 1
ATOM 705 N N . PRO A 1 90 ? -1.437 -11.574 16.753 1.00 91.69 90 PRO A N 1
ATOM 706 C CA . PRO A 1 90 ? -1.914 -12.426 17.841 1.00 91.69 90 PRO A CA 1
ATOM 707 C C . PRO A 1 90 ? -3.153 -11.871 18.556 1.00 91.69 90 PRO A C 1
ATOM 709 O O . PRO A 1 90 ? -3.856 -12.627 19.224 1.00 91.69 90 PRO A O 1
ATOM 712 N N . THR A 1 91 ? -3.419 -10.568 18.441 1.00 91.06 91 THR A N 1
ATOM 713 C CA . THR A 1 91 ? -4.540 -9.891 19.101 1.00 91.06 91 THR A CA 1
ATOM 714 C C . THR A 1 91 ? -5.744 -9.799 18.173 1.00 91.06 91 THR A C 1
ATOM 716 O O . THR A 1 91 ? -6.862 -10.094 18.588 1.00 91.06 91 THR A O 1
ATOM 719 N N . THR A 1 92 ? -5.533 -9.386 16.920 1.00 91.62 92 THR A N 1
ATOM 720 C CA . THR A 1 92 ? -6.629 -9.112 15.975 1.00 91.62 92 THR A CA 1
ATOM 721 C C . THR A 1 92 ? -6.841 -10.215 14.940 1.00 91.62 92 THR A C 1
ATOM 723 O O . THR A 1 92 ? -7.880 -10.246 14.285 1.00 91.62 92 THR A O 1
ATOM 726 N N . GLY A 1 93 ? -5.871 -11.114 14.751 1.00 94.38 93 GLY A N 1
ATOM 727 C CA . GLY A 1 93 ? -5.868 -12.115 13.681 1.00 94.38 93 GLY A CA 1
ATOM 728 C C . GLY A 1 93 ? -5.631 -11.536 12.280 1.00 94.38 93 GLY A C 1
ATOM 729 O O . GLY A 1 93 ? -5.621 -12.283 11.300 1.00 94.38 93 GLY A O 1
ATOM 730 N N . GLN A 1 94 ? -5.438 -10.219 12.157 1.00 94.06 94 GLN A N 1
ATOM 731 C CA . GLN A 1 94 ? -5.254 -9.546 10.875 1.00 94.06 94 GLN A CA 1
ATOM 732 C C . GLN A 1 94 ? -3.858 -9.808 10.311 1.00 94.06 94 GLN A C 1
ATOM 734 O O . GLN A 1 94 ? -2.874 -9.901 11.042 1.00 94.06 94 GLN A O 1
ATOM 739 N N . ARG A 1 95 ? -3.766 -9.912 8.985 1.00 96.75 95 ARG A N 1
ATOM 740 C CA . ARG A 1 95 ? -2.495 -10.039 8.269 1.00 96.75 95 ARG A CA 1
ATOM 741 C C . ARG A 1 95 ? -2.189 -8.739 7.550 1.00 96.75 95 ARG A C 1
ATOM 743 O O . ARG A 1 95 ? -3.096 -8.088 7.040 1.00 96.75 95 ARG A O 1
ATOM 750 N N . TYR A 1 96 ? -0.907 -8.420 7.448 1.00 97.56 96 TYR A N 1
ATOM 751 C CA . TYR A 1 96 ? -0.434 -7.223 6.765 1.00 97.56 96 TYR A CA 1
ATOM 752 C C . TYR A 1 96 ? 0.472 -7.599 5.595 1.00 97.56 96 TYR A C 1
ATOM 754 O O . TYR A 1 96 ? 1.185 -8.609 5.668 1.00 97.56 96 TYR A O 1
ATOM 762 N N . PRO A 1 97 ? 0.459 -6.831 4.497 1.00 97.81 97 PRO A N 1
ATOM 763 C CA . PRO A 1 97 ? 1.317 -7.118 3.363 1.00 97.81 97 PRO A CA 1
ATOM 764 C C . PRO A 1 97 ? 2.788 -6.917 3.756 1.00 97.81 97 PRO A C 1
ATOM 766 O O . PRO A 1 97 ? 3.147 -5.971 4.452 1.00 97.81 97 PRO A O 1
ATOM 769 N N . THR A 1 98 ? 3.654 -7.826 3.312 1.00 97.50 98 THR A N 1
ATOM 770 C CA . THR A 1 98 ? 5.107 -7.788 3.576 1.00 97.50 98 THR A CA 1
ATOM 771 C C . THR A 1 98 ? 5.930 -7.731 2.293 1.00 97.50 98 THR A C 1
ATOM 773 O O . THR A 1 98 ? 7.071 -7.261 2.305 1.00 97.50 98 THR A O 1
ATOM 776 N N . LEU A 1 99 ? 5.355 -8.170 1.169 1.00 96.31 99 LEU A N 1
ATOM 777 C CA . LEU A 1 99 ? 5.904 -7.978 -0.169 1.00 96.31 99 LEU A CA 1
ATOM 778 C C . LEU A 1 99 ? 4.767 -7.721 -1.156 1.00 96.31 99 LEU A C 1
ATOM 780 O O . LEU A 1 99 ? 3.756 -8.422 -1.107 1.00 96.31 99 LEU A O 1
ATOM 784 N N . ALA A 1 100 ? 4.946 -6.758 -2.054 1.00 96.31 100 ALA A N 1
ATOM 785 C CA . ALA A 1 100 ? 3.981 -6.465 -3.105 1.00 96.31 100 ALA A CA 1
ATOM 786 C C . ALA A 1 100 ? 4.662 -5.959 -4.379 1.00 96.31 100 ALA A C 1
ATOM 788 O O . ALA A 1 100 ? 5.725 -5.343 -4.306 1.00 96.31 100 ALA A O 1
ATOM 789 N N . ASP A 1 101 ? 4.003 -6.187 -5.511 1.00 94.38 101 ASP A N 1
ATOM 790 C CA . ASP A 1 101 ? 4.400 -5.703 -6.827 1.00 94.38 101 ASP A CA 1
ATOM 791 C C . ASP A 1 101 ? 3.400 -4.650 -7.309 1.00 94.38 101 ASP A C 1
ATOM 793 O O . ASP A 1 101 ? 2.185 -4.881 -7.301 1.00 94.38 101 ASP A O 1
ATOM 797 N N . LEU A 1 102 ? 3.912 -3.506 -7.757 1.00 94.44 102 LEU A N 1
ATOM 798 C CA . LEU A 1 102 ? 3.131 -2.450 -8.395 1.00 94.44 102 LEU A CA 1
ATOM 799 C C . LEU A 1 102 ? 3.648 -2.217 -9.812 1.00 94.44 102 LEU A C 1
ATOM 801 O O . LEU A 1 102 ? 4.844 -2.021 -9.998 1.00 94.44 102 LEU A O 1
ATOM 805 N N . HIS A 1 103 ? 2.751 -2.196 -10.794 1.00 93.75 103 HIS A N 1
ATOM 806 C CA . HIS A 1 103 ? 3.052 -1.701 -12.135 1.00 93.75 103 HIS A CA 1
ATOM 807 C C . HIS A 1 103 ? 2.517 -0.277 -12.236 1.00 93.75 103 HIS A C 1
ATOM 809 O O . HIS A 1 103 ? 1.319 -0.042 -12.036 1.00 93.75 103 HIS A O 1
ATOM 815 N N . VAL A 1 104 ? 3.406 0.673 -12.509 1.00 91.19 104 VAL A N 1
ATOM 816 C CA . VAL A 1 104 ? 3.082 2.099 -12.549 1.00 91.19 104 VAL A CA 1
ATOM 817 C C . VAL A 1 104 ? 3.567 2.689 -13.864 1.00 91.19 104 VAL A C 1
ATOM 819 O O . VAL A 1 104 ? 4.725 2.508 -14.232 1.00 91.19 104 VAL A O 1
ATOM 822 N N . GLY A 1 105 ? 2.688 3.420 -14.551 1.00 85.69 105 GLY A N 1
ATOM 823 C CA . GLY A 1 105 ? 3.006 4.039 -15.835 1.00 85.69 105 GLY A CA 1
ATOM 824 C C . GLY A 1 105 ? 2.583 5.502 -15.915 1.00 85.69 105 GLY A C 1
ATOM 825 O O . GLY A 1 105 ? 1.399 5.818 -15.824 1.00 85.69 105 GLY A O 1
ATOM 826 N N . TRP A 1 106 ? 3.535 6.412 -16.123 1.00 79.75 106 TRP A N 1
ATOM 827 C CA . TRP A 1 106 ? 3.267 7.846 -16.272 1.00 79.75 106 TRP A CA 1
ATOM 828 C C . TRP A 1 106 ? 4.276 8.497 -17.217 1.00 79.75 106 TRP A C 1
ATOM 830 O O . TRP A 1 106 ? 5.467 8.228 -17.130 1.00 79.75 106 TRP A O 1
ATOM 840 N N . GLY A 1 107 ? 3.820 9.377 -18.113 1.00 67.56 107 GLY A N 1
ATOM 841 C CA . GLY A 1 107 ? 4.717 10.255 -18.880 1.00 67.56 107 GLY A CA 1
ATOM 842 C C . GLY A 1 107 ? 5.769 9.552 -19.754 1.00 67.56 107 GLY A C 1
ATOM 843 O O . GLY A 1 107 ? 6.841 10.111 -19.955 1.00 67.56 107 GLY A O 1
ATOM 844 N N . GLY A 1 108 ? 5.482 8.348 -20.266 1.00 72.44 108 GLY A N 1
ATOM 845 C CA . GLY A 1 108 ? 6.416 7.558 -21.086 1.00 72.44 108 GLY A CA 1
ATOM 846 C C . GLY A 1 108 ? 7.290 6.573 -20.301 1.00 72.44 108 GLY A C 1
ATOM 847 O O . GLY A 1 108 ? 8.097 5.876 -20.910 1.00 72.44 108 GLY A O 1
ATOM 848 N N . PHE A 1 109 ? 7.112 6.492 -18.983 1.00 73.62 109 PHE A N 1
ATOM 849 C CA . PHE A 1 109 ? 7.689 5.455 -18.130 1.00 73.62 109 PHE A CA 1
ATOM 850 C C . PHE A 1 109 ? 6.648 4.360 -17.870 1.00 73.62 109 PHE A C 1
ATOM 852 O O . PHE A 1 109 ? 5.475 4.679 -17.676 1.00 73.62 109 PHE A O 1
ATOM 859 N N . ASP A 1 110 ? 7.082 3.101 -17.851 1.00 84.94 110 ASP A N 1
ATOM 860 C CA . ASP A 1 110 ? 6.324 1.926 -17.403 1.00 84.94 110 ASP A CA 1
ATOM 861 C C . ASP A 1 110 ? 7.290 1.089 -16.564 1.00 84.94 110 ASP A C 1
ATOM 863 O O . ASP A 1 110 ? 8.303 0.611 -17.070 1.00 84.94 110 ASP A O 1
ATOM 867 N N . GLU A 1 111 ? 7.044 1.029 -15.259 1.00 85.69 111 GLU A N 1
ATOM 868 C CA . GLU A 1 111 ? 7.966 0.432 -14.300 1.00 85.69 111 GLU A CA 1
ATOM 869 C C . GLU A 1 111 ? 7.232 -0.546 -13.390 1.00 85.69 111 GLU A C 1
ATOM 871 O O . GLU A 1 111 ? 6.092 -0.315 -12.968 1.00 85.69 111 GLU A O 1
ATOM 876 N N . VAL A 1 112 ? 7.929 -1.625 -13.041 1.00 89.00 112 VAL A N 1
ATOM 877 C CA . VAL A 1 112 ? 7.479 -2.605 -12.055 1.00 89.00 112 VAL A CA 1
ATOM 878 C C . VAL A 1 112 ? 8.311 -2.440 -10.792 1.00 89.00 112 VAL A C 1
ATOM 880 O O . VAL A 1 112 ? 9.537 -2.500 -10.830 1.00 89.00 112 VAL A O 1
ATOM 883 N N . PHE A 1 113 ? 7.638 -2.241 -9.662 1.00 89.12 113 PHE A N 1
ATOM 884 C CA . PHE A 1 113 ? 8.268 -2.087 -8.356 1.00 89.12 113 PHE A CA 1
ATOM 885 C C . PHE A 1 113 ? 7.879 -3.229 -7.431 1.00 89.12 113 PHE A C 1
ATOM 887 O O . PHE A 1 113 ? 6.739 -3.292 -6.966 1.00 89.12 113 PHE A O 1
ATOM 894 N N . THR A 1 114 ? 8.850 -4.072 -7.088 1.00 91.94 114 THR A N 1
ATOM 895 C CA . THR A 1 114 ? 8.720 -5.036 -5.991 1.00 91.94 114 THR A CA 1
ATOM 896 C C . THR A 1 114 ? 9.170 -4.383 -4.688 1.00 91.94 114 THR A C 1
ATOM 898 O O . THR A 1 114 ? 10.358 -4.148 -4.459 1.00 91.94 114 THR A O 1
ATOM 901 N N . SER A 1 115 ? 8.207 -4.108 -3.810 1.00 93.44 115 SER A N 1
ATOM 902 C CA . SER A 1 115 ? 8.418 -3.432 -2.529 1.00 93.44 115 SER A CA 1
ATOM 903 C C . SER A 1 115 ? 8.361 -4.403 -1.357 1.00 93.44 115 SER A C 1
ATOM 905 O O . SER A 1 115 ? 7.424 -5.194 -1.244 1.00 93.44 115 SER A O 1
ATOM 907 N N . ARG A 1 116 ? 9.306 -4.280 -0.416 1.00 95.56 116 ARG A N 1
ATOM 908 C CA . ARG A 1 116 ? 9.137 -4.802 0.948 1.00 95.56 116 ARG A CA 1
ATOM 909 C C . ARG A 1 116 ? 8.342 -3.820 1.781 1.00 95.56 116 ARG A C 1
ATOM 911 O O . ARG A 1 116 ? 8.641 -2.628 1.787 1.00 95.56 116 ARG A O 1
ATOM 918 N N . LEU A 1 117 ? 7.363 -4.350 2.498 1.00 97.50 117 LEU A N 1
ATOM 919 C CA . LEU A 1 117 ? 6.412 -3.569 3.267 1.00 97.50 117 LEU A CA 1
ATOM 920 C C . LEU A 1 117 ? 6.619 -3.795 4.763 1.00 97.50 117 LEU A C 1
ATOM 922 O O . LEU A 1 117 ? 6.826 -4.922 5.219 1.00 97.50 117 LEU A O 1
ATOM 926 N N . ARG A 1 118 ? 6.571 -2.702 5.521 1.00 97.38 118 ARG A N 1
ATOM 927 C CA . ARG A 1 118 ? 6.514 -2.699 6.982 1.00 97.38 118 ARG A CA 1
ATOM 928 C C . ARG A 1 118 ? 5.283 -1.926 7.413 1.00 97.38 118 ARG A C 1
ATOM 930 O O . ARG A 1 118 ? 5.203 -0.711 7.239 1.00 97.38 118 ARG A O 1
ATOM 937 N N . CYS A 1 119 ? 4.338 -2.653 7.980 1.00 97.44 119 CYS A N 1
ATOM 938 C CA . CYS A 1 119 ? 3.075 -2.123 8.455 1.00 97.44 119 CYS A CA 1
ATOM 939 C C . CYS A 1 119 ? 3.112 -2.029 9.982 1.00 97.44 119 CYS A C 1
ATOM 941 O O . CYS A 1 119 ? 3.390 -3.017 10.657 1.00 97.44 119 CYS A O 1
ATOM 943 N N . VAL A 1 120 ? 2.819 -0.844 10.518 1.00 96.25 120 VAL A N 1
ATOM 944 C CA . VAL A 1 120 ? 2.505 -0.636 11.936 1.00 96.25 120 VAL A CA 1
ATOM 945 C C . VAL A 1 120 ? 1.007 -0.332 12.020 1.00 96.25 120 VAL A C 1
ATOM 947 O O . VAL A 1 120 ? 0.610 0.747 11.560 1.00 96.25 120 VAL A O 1
ATOM 950 N N . PRO A 1 121 ? 0.183 -1.256 12.550 1.00 94.44 121 PRO A N 1
ATOM 951 C CA . PRO A 1 121 ? -1.277 -1.143 12.557 1.00 94.44 121 PRO A CA 1
ATOM 952 C C . PRO A 1 121 ? -1.776 0.205 13.080 1.00 94.44 121 PRO A C 1
ATOM 954 O O . PRO A 1 121 ? -1.334 0.674 14.129 1.00 94.44 121 PRO A O 1
ATOM 957 N N . GLY A 1 122 ? -2.660 0.854 12.317 1.00 92.69 122 GLY A N 1
ATOM 958 C CA . GLY A 1 122 ? -3.262 2.146 12.662 1.00 92.69 122 GLY A CA 1
ATOM 959 C C . GLY A 1 122 ? -2.315 3.353 12.633 1.00 92.69 122 GLY A C 1
ATOM 960 O O . GLY A 1 122 ? -2.746 4.457 12.960 1.00 92.69 122 GLY A O 1
ATOM 961 N N . GLN A 1 123 ? -1.040 3.172 12.262 1.00 95.00 123 GLN A N 1
ATOM 962 C CA . GLN A 1 123 ? -0.021 4.223 12.368 1.00 95.00 123 GLN A CA 1
ATOM 963 C C . GLN A 1 123 ? 0.733 4.474 11.066 1.00 95.00 123 GLN A C 1
ATOM 965 O O . GLN A 1 123 ? 0.838 5.621 10.633 1.00 95.00 123 GLN A O 1
ATOM 970 N N . SER A 1 124 ? 1.319 3.444 10.447 1.00 97.44 124 SER A N 1
ATOM 971 C CA . SER A 1 124 ? 2.184 3.664 9.282 1.00 97.44 124 SER A CA 1
ATOM 972 C C . SER A 1 124 ? 2.332 2.465 8.358 1.00 97.44 124 SER A C 1
ATOM 974 O O . SER A 1 124 ? 2.252 1.311 8.778 1.00 97.44 124 SER A O 1
ATOM 976 N N . VAL A 1 125 ? 2.597 2.768 7.090 1.00 98.25 125 VAL A N 1
ATOM 977 C CA . VAL A 1 125 ? 2.970 1.795 6.062 1.00 98.25 125 VAL A CA 1
ATOM 978 C C . VAL A 1 125 ? 4.226 2.314 5.375 1.00 98.25 125 VAL A C 1
ATOM 980 O O . VAL A 1 125 ? 4.224 3.392 4.778 1.00 98.25 125 VAL A O 1
ATOM 983 N N . GLU A 1 126 ? 5.318 1.568 5.493 1.00 98.06 126 GLU A N 1
ATOM 984 C CA . GLU A 1 126 ? 6.586 1.839 4.821 1.00 98.06 126 GLU A CA 1
ATOM 985 C C . GLU A 1 126 ? 6.802 0.835 3.689 1.00 98.06 126 GLU A C 1
ATOM 987 O O . GLU A 1 126 ? 6.759 -0.371 3.913 1.00 98.06 126 GLU A O 1
ATOM 992 N N . ALA A 1 127 ? 7.079 1.344 2.493 1.00 96.69 127 ALA A N 1
ATOM 993 C CA . ALA A 1 127 ? 7.456 0.587 1.311 1.00 96.69 127 ALA A CA 1
ATOM 994 C C . ALA A 1 127 ? 8.910 0.892 0.939 1.00 96.69 127 ALA A C 1
ATOM 996 O O . ALA A 1 127 ? 9.288 2.056 0.796 1.00 96.69 127 ALA A O 1
ATOM 997 N N . VAL A 1 128 ? 9.716 -0.154 0.770 1.00 94.56 128 VAL A N 1
ATOM 998 C CA . VAL A 1 128 ? 11.137 -0.083 0.406 1.00 94.56 128 VAL A CA 1
ATOM 999 C C . VAL A 1 128 ? 11.349 -0.873 -0.883 1.00 94.56 128 VAL A C 1
ATOM 1001 O O . VAL A 1 128 ? 11.028 -2.061 -0.921 1.00 94.56 128 VAL A O 1
ATOM 1004 N N . SER A 1 129 ? 11.891 -0.225 -1.915 1.00 90.69 129 SER A N 1
ATOM 1005 C CA . SER A 1 129 ? 12.186 -0.787 -3.242 1.00 90.69 129 SER A CA 1
ATOM 1006 C C . SER A 1 129 ? 13.607 -0.448 -3.710 1.00 90.69 129 SER A C 1
ATOM 1008 O O . SER A 1 129 ? 14.174 0.574 -3.313 1.00 90.69 129 SER A O 1
ATOM 1010 N N . GLY A 1 130 ? 14.150 -1.275 -4.609 1.00 86.44 130 GLY A N 1
ATOM 1011 C CA . GLY A 1 130 ? 15.463 -1.083 -5.242 1.00 86.44 130 GLY A CA 1
ATOM 1012 C C . GLY A 1 130 ? 16.627 -1.729 -4.480 1.00 86.44 130 GLY A C 1
ATOM 1013 O O . GLY A 1 130 ? 16.429 -2.678 -3.727 1.00 86.44 130 GLY A O 1
ATOM 1014 N N . GLU A 1 131 ? 17.846 -1.207 -4.647 1.00 80.75 131 GLU A N 1
ATOM 1015 C CA . GLU A 1 131 ? 19.107 -1.730 -4.075 1.00 80.75 13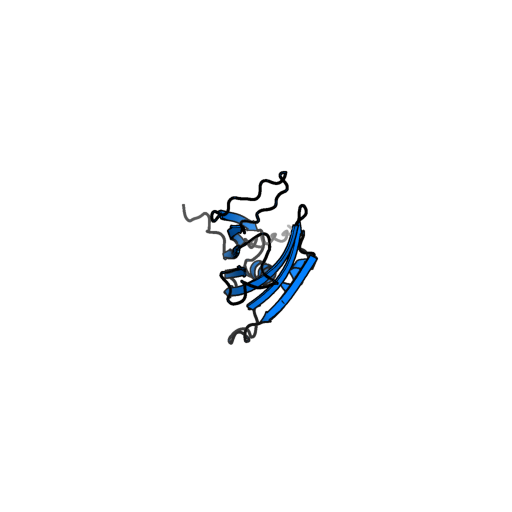1 GLU A CA 1
ATOM 1016 C C . GLU A 1 131 ? 19.082 -1.872 -2.544 1.00 80.75 131 GLU A C 1
ATOM 1018 O O . GLU A 1 131 ? 19.815 -2.672 -1.967 1.00 80.75 131 GLU A O 1
ATOM 1023 N N . THR A 1 132 ? 18.208 -1.126 -1.868 1.00 73.12 132 THR A N 1
ATOM 1024 C CA . THR A 1 132 ? 18.005 -1.216 -0.413 1.00 73.12 132 THR A CA 1
ATOM 1025 C C . THR A 1 132 ? 17.308 -2.513 0.023 1.00 73.12 132 THR A C 1
ATOM 1027 O O . THR A 1 132 ? 17.250 -2.828 1.214 1.00 73.12 132 THR A O 1
ATOM 1030 N N . VAL A 1 133 ? 16.805 -3.301 -0.929 1.00 73.94 133 VAL A N 1
ATOM 1031 C CA . VAL A 1 133 ? 16.135 -4.584 -0.726 1.00 73.94 133 VAL A CA 1
ATOM 1032 C C . VAL A 1 133 ? 17.073 -5.713 -1.177 1.00 73.94 133 VAL A C 1
ATOM 1034 O O . VAL A 1 133 ? 17.466 -5.742 -2.336 1.00 73.94 133 VAL A O 1
ATOM 1037 N N . PRO A 1 134 ? 17.404 -6.710 -0.328 1.00 65.38 134 PRO A N 1
ATOM 1038 C CA . PRO A 1 134 ? 18.027 -7.953 -0.784 1.00 65.38 134 PRO A CA 1
ATOM 1039 C C . PRO A 1 134 ? 17.299 -8.577 -1.987 1.00 65.38 134 PRO A C 1
ATOM 1041 O O . PRO A 1 134 ? 16.131 -8.949 -1.847 1.00 65.38 134 PRO A O 1
ATOM 1044 N N . GLY A 1 135 ? 17.987 -8.677 -3.129 1.00 62.66 135 GLY A N 1
ATOM 1045 C CA . GLY A 1 135 ? 17.434 -9.105 -4.425 1.00 62.66 135 GLY A CA 1
ATOM 1046 C C . GLY A 1 135 ? 17.003 -7.965 -5.360 1.00 62.66 135 GLY A C 1
ATOM 1047 O O . GLY A 1 135 ? 16.637 -8.232 -6.495 1.00 62.66 135 GLY A O 1
ATOM 1048 N N . GLY A 1 136 ? 17.079 -6.706 -4.919 1.00 60.47 136 GLY A N 1
ATOM 1049 C CA . GLY A 1 136 ? 16.728 -5.515 -5.703 1.00 60.47 136 GLY A CA 1
ATOM 1050 C C . GLY A 1 136 ? 17.789 -5.071 -6.714 1.00 60.47 136 GLY A C 1
ATOM 1051 O O . GLY A 1 136 ? 17.606 -4.065 -7.390 1.00 60.47 136 GLY A O 1
ATOM 1052 N N . THR A 1 137 ? 18.889 -5.818 -6.827 1.00 59.44 137 THR A N 1
ATOM 1053 C CA . THR A 1 137 ? 19.898 -5.690 -7.884 1.00 59.44 137 THR A CA 1
ATOM 1054 C C . THR A 1 137 ? 19.795 -6.946 -8.751 1.00 59.44 137 THR A C 1
ATOM 1056 O O . THR A 1 137 ? 20.378 -7.982 -8.439 1.00 59.44 137 THR A O 1
ATOM 1059 N N . GLY A 1 138 ? 18.965 -6.895 -9.790 1.00 62.94 138 GLY A N 1
ATOM 1060 C CA . GLY A 1 138 ? 18.626 -8.041 -10.635 1.00 62.94 138 GLY A CA 1
ATOM 1061 C C . GLY A 1 138 ? 17.942 -7.598 -11.932 1.00 62.94 138 GLY A C 1
ATOM 1062 O O . GLY A 1 138 ? 17.780 -6.396 -12.136 1.00 62.94 138 GLY A O 1
ATOM 1063 N N . PRO A 1 139 ? 17.543 -8.529 -12.817 1.00 60.56 139 PRO A N 1
ATOM 1064 C CA . PRO A 1 139 ? 16.846 -8.193 -14.066 1.00 60.56 139 PRO A CA 1
ATOM 1065 C C . PRO A 1 139 ? 15.529 -7.434 -13.836 1.00 60.56 139 PRO A C 1
ATOM 1067 O O . PRO A 1 139 ? 15.099 -6.697 -14.715 1.00 60.56 139 PRO A O 1
ATOM 1070 N N . ASP A 1 140 ? 14.946 -7.569 -12.643 1.00 61.97 140 ASP A N 1
ATOM 1071 C CA . ASP A 1 140 ? 13.696 -6.920 -12.236 1.00 61.97 140 ASP A CA 1
ATOM 1072 C C . ASP A 1 140 ? 13.926 -5.568 -11.523 1.00 61.97 140 ASP A C 1
ATOM 1074 O O . ASP A 1 140 ? 13.003 -4.996 -10.945 1.00 61.97 140 ASP A O 1
ATOM 1078 N N . ALA A 1 141 ? 15.166 -5.059 -11.496 1.00 67.38 141 ALA A N 1
ATOM 1079 C CA . ALA A 1 141 ? 15.472 -3.757 -10.909 1.00 67.38 141 ALA A CA 1
ATOM 1080 C C . ALA A 1 141 ? 14.907 -2.619 -11.774 1.00 67.38 141 ALA A C 1
ATOM 1082 O O . ALA A 1 141 ? 15.017 -2.647 -13.000 1.00 67.38 141 ALA A O 1
ATOM 1083 N N . SER A 1 142 ? 14.347 -1.590 -11.128 1.00 73.62 142 SER A N 1
ATOM 1084 C CA . SER A 1 142 ? 13.793 -0.430 -11.835 1.00 73.62 142 SER A CA 1
ATOM 1085 C C . SER A 1 142 ? 14.860 0.270 -12.678 1.00 73.62 142 SER A C 1
ATOM 1087 O O . SER A 1 142 ? 15.972 0.537 -12.212 1.00 73.62 142 SER A O 1
ATOM 1089 N N . ALA A 1 143 ? 14.497 0.627 -13.911 1.00 74.62 143 ALA A N 1
ATOM 1090 C CA . ALA A 1 143 ? 15.371 1.389 -14.795 1.00 74.62 143 ALA A CA 1
ATOM 1091 C C . ALA A 1 143 ? 15.432 2.875 -14.401 1.00 74.62 143 ALA A C 1
ATOM 1093 O O . ALA A 1 143 ? 16.368 3.578 -14.782 1.00 74.62 143 ALA A O 1
ATOM 1094 N N . VAL A 1 144 ? 14.457 3.362 -13.627 1.00 79.31 144 VAL A N 1
ATOM 1095 C CA . VAL A 1 144 ? 14.345 4.775 -13.235 1.00 79.31 144 VAL A CA 1
ATOM 1096 C C . VAL A 1 144 ? 14.929 5.029 -11.845 1.00 79.31 144 VAL A C 1
ATOM 1098 O O . VAL A 1 144 ? 15.607 6.040 -11.650 1.00 79.31 144 VAL A O 1
ATOM 1101 N N . PHE A 1 145 ? 14.727 4.127 -10.878 1.00 84.31 145 PHE A N 1
ATOM 1102 C CA . PHE A 1 145 ? 15.127 4.349 -9.483 1.00 84.31 145 PHE A CA 1
ATOM 1103 C C . PHE A 1 145 ? 16.051 3.250 -8.946 1.00 84.31 145 PHE A C 1
ATOM 1105 O O . PHE A 1 145 ? 15.686 2.080 -8.908 1.00 84.31 145 PHE A O 1
ATOM 1112 N N . ARG A 1 146 ? 17.220 3.644 -8.422 1.00 86.25 146 ARG A N 1
ATOM 1113 C CA . ARG A 1 146 ? 18.101 2.760 -7.630 1.00 86.25 146 ARG A CA 1
ATOM 1114 C C . ARG A 1 146 ? 17.497 2.428 -6.280 1.00 86.25 146 ARG A C 1
ATOM 1116 O O . ARG A 1 146 ? 17.647 1.319 -5.787 1.00 86.25 146 ARG A O 1
ATOM 1123 N N . SER A 1 147 ? 16.853 3.408 -5.657 1.00 88.69 147 SER A N 1
ATOM 1124 C CA . SER A 1 147 ? 16.204 3.256 -4.361 1.00 88.69 147 SER A CA 1
ATOM 1125 C C . SER A 1 147 ? 14.956 4.116 -4.328 1.00 88.69 147 SER A C 1
ATOM 1127 O O . SER A 1 147 ? 14.983 5.269 -4.766 1.00 88.69 147 SER A O 1
ATOM 1129 N N . LEU A 1 148 ? 13.876 3.553 -3.798 1.00 91.38 148 LEU A N 1
ATOM 1130 C CA . LEU A 1 148 ? 12.626 4.255 -3.561 1.00 91.38 148 LEU A CA 1
ATOM 1131 C C . LEU A 1 148 ? 12.062 3.794 -2.219 1.00 91.38 148 LEU A C 1
ATOM 1133 O O . LEU A 1 148 ? 11.697 2.631 -2.048 1.00 91.38 148 LEU A O 1
ATOM 1137 N N . VAL A 1 149 ? 12.004 4.713 -1.259 1.00 94.38 149 VAL A N 1
ATOM 1138 C CA . VAL A 1 149 ? 11.482 4.470 0.087 1.00 94.38 149 VAL A CA 1
ATOM 1139 C C . VAL A 1 149 ? 10.342 5.428 0.351 1.00 94.38 149 VAL A C 1
ATOM 1141 O O . VAL A 1 149 ? 10.556 6.633 0.452 1.00 94.38 149 VAL A O 1
ATOM 1144 N N . THR A 1 150 ? 9.139 4.892 0.502 1.00 96.06 150 THR A N 1
ATOM 1145 C CA . THR A 1 150 ? 7.927 5.672 0.749 1.00 96.06 150 THR A CA 1
ATOM 1146 C C . THR A 1 150 ? 7.350 5.298 2.100 1.00 96.06 150 THR A C 1
ATOM 1148 O O . THR A 1 150 ? 7.109 4.125 2.363 1.00 96.06 150 THR A O 1
ATOM 1151 N N . ARG A 1 151 ? 7.089 6.283 2.958 1.00 97.94 151 ARG A N 1
ATOM 1152 C CA . ARG A 1 151 ? 6.426 6.074 4.245 1.00 97.94 151 ARG A CA 1
ATOM 1153 C C . ARG A 1 151 ? 5.170 6.916 4.339 1.00 97.94 151 ARG A C 1
ATOM 1155 O O . ARG A 1 151 ? 5.238 8.142 4.270 1.00 97.94 151 ARG A O 1
ATOM 1162 N N . TRP A 1 152 ? 4.052 6.238 4.552 1.00 97.75 152 TRP A N 1
ATOM 1163 C CA . TRP A 1 152 ? 2.786 6.837 4.938 1.00 97.75 152 TRP A CA 1
ATOM 1164 C C . TRP A 1 152 ? 2.637 6.806 6.452 1.00 97.75 152 TRP A C 1
ATOM 1166 O O . TRP A 1 152 ? 2.979 5.812 7.095 1.00 97.75 152 TRP A O 1
ATOM 1176 N N . SER A 1 153 ? 2.116 7.884 7.022 1.00 97.50 153 SER A N 1
ATOM 1177 C CA . SER A 1 153 ? 1.794 7.970 8.443 1.00 97.50 153 SER A CA 1
ATOM 1178 C C . SER A 1 153 ? 0.409 8.562 8.627 1.00 97.50 153 SER A C 1
ATOM 1180 O O . SER A 1 153 ? 0.052 9.541 7.971 1.00 97.50 153 SER A O 1
ATOM 1182 N N . VAL A 1 154 ? -0.360 7.960 9.527 1.00 95.94 154 VAL A N 1
ATOM 1183 C CA . VAL A 1 154 ? -1.699 8.397 9.905 1.00 95.94 154 VAL A CA 1
ATOM 1184 C C . VAL A 1 154 ? -1.695 8.676 11.400 1.00 95.94 154 VAL A C 1
ATOM 1186 O O . VAL A 1 154 ? -1.212 7.874 12.194 1.00 95.94 154 VAL A O 1
ATOM 1189 N N . SER A 1 155 ? -2.209 9.834 11.793 1.00 92.25 155 SER A N 1
ATOM 1190 C CA . SER A 1 155 ? -2.335 10.213 13.195 1.00 92.25 155 SER A CA 1
ATOM 1191 C C . SER A 1 155 ? -3.623 10.984 13.424 1.00 92.25 155 SER A C 1
ATOM 1193 O O . SER A 1 155 ? -4.211 11.551 12.499 1.00 92.25 155 SER A O 1
ATOM 1195 N N . LEU A 1 156 ? -4.044 11.074 14.682 1.00 87.25 156 LEU A N 1
ATOM 1196 C CA . LEU A 1 156 ? -5.027 12.083 15.055 1.00 87.25 156 LEU A CA 1
ATOM 1197 C C . LEU A 1 156 ? -4.419 13.478 14.809 1.00 87.25 156 LEU A C 1
ATOM 1199 O O . LEU A 1 156 ? -3.212 13.667 15.016 1.00 87.25 156 LEU A O 1
ATOM 1203 N N . PRO A 1 157 ? -5.200 14.451 14.314 1.00 73.31 157 PRO A N 1
ATOM 1204 C CA . PRO A 1 157 ? -4.735 15.819 14.183 1.00 73.31 157 PRO A CA 1
ATOM 1205 C C . PRO A 1 157 ? -4.455 16.373 15.579 1.00 73.31 157 PRO A C 1
ATOM 1207 O O . PRO A 1 157 ? -5.215 16.137 16.519 1.00 73.31 157 PRO A O 1
ATOM 1210 N N . ILE A 1 158 ? -3.356 17.113 15.708 1.00 67.31 158 ILE A N 1
ATOM 1211 C CA . ILE A 1 158 ? -3.020 17.805 16.953 1.00 67.31 158 ILE A CA 1
ATOM 1212 C C . ILE A 1 158 ? -4.193 18.746 17.280 1.00 67.31 158 ILE A C 1
ATOM 1214 O O . ILE A 1 158 ? -4.579 19.539 16.413 1.00 67.31 158 ILE A O 1
ATOM 1218 N N . PRO A 1 159 ? -4.802 18.662 18.478 1.00 59.12 159 PRO A N 1
ATOM 1219 C CA . PRO A 1 159 ? -5.880 19.566 18.840 1.00 59.12 159 PRO A CA 1
ATOM 1220 C C . PRO A 1 159 ? -5.355 21.005 18.855 1.00 59.12 159 PRO A C 1
ATOM 1222 O O . PRO A 1 159 ? -4.308 21.292 19.430 1.00 59.12 159 PRO A O 1
ATOM 1225 N N . PHE A 1 160 ? -6.108 21.920 18.240 1.00 56.28 160 PHE A N 1
ATOM 1226 C CA . PHE A 1 160 ? -5.768 23.348 18.144 1.00 56.28 160 PHE A CA 1
ATOM 1227 C C . PHE A 1 160 ? -5.643 24.041 19.519 1.00 56.28 160 PHE A C 1
ATOM 1229 O O . PHE A 1 160 ? -5.174 25.164 19.610 1.00 56.28 160 PHE A O 1
ATOM 1236 N N . THR A 1 161 ? -6.030 23.369 20.605 1.00 54.50 161 THR A N 1
ATOM 1237 C CA . THR A 1 161 ? -5.976 23.861 21.990 1.00 54.50 161 THR A CA 1
ATOM 1238 C C . THR A 1 161 ? -4.573 23.841 22.620 1.00 54.50 161 THR A C 1
ATOM 1240 O O . THR A 1 161 ? -4.455 24.088 23.815 1.00 54.50 161 THR A O 1
ATOM 1243 N N . ALA A 1 162 ? -3.525 23.517 21.857 1.00 46.00 162 ALA A N 1
ATOM 1244 C CA . ALA A 1 162 ? -2.141 23.413 22.335 1.00 46.00 162 ALA A CA 1
ATOM 1245 C C . ALA A 1 162 ? -1.228 24.593 21.920 1.00 46.00 162 ALA A C 1
ATOM 1247 O O . ALA A 1 162 ? -0.009 24.418 21.878 1.00 46.00 162 ALA A O 1
ATOM 1248 N N . LEU A 1 163 ? -1.795 25.769 21.614 1.00 41.66 163 LEU A N 1
ATOM 1249 C CA . LEU A 1 163 ? -1.063 27.029 21.402 1.00 41.66 163 LEU A CA 1
ATOM 1250 C C . LEU A 1 163 ? -1.559 28.119 22.353 1.00 41.66 163 LEU A C 1
ATOM 1252 O O . LEU A 1 163 ? -2.797 28.277 22.453 1.00 41.66 163 LEU A O 1
#

Sequence (163 aa):
MALGLLPRRTIVPRSLASVSNITNLTCASTHLRRSFISLPSSEPQRLTAHRILPYPSEPLYDLIADVDSYSSFVPYCSRSRVTRWSDPDPTTGQRYPTLADLHVGWGGFDEVFTSRLRCVPGQSVEAVSGETVPGGTGPDASAVFRSLVTRWSVSLPIPFTAL